Protein AF-A0A9X6P735-F1 (afdb_monomer)

Structure (mmCIF, N/CA/C/O backbone):
data_AF-A0A9X6P735-F1
#
_entry.id   AF-A0A9X6P735-F1
#
loop_
_atom_site.group_PDB
_atom_site.id
_atom_site.type_symbol
_atom_site.label_atom_id
_atom_site.label_alt_id
_atom_site.label_comp_id
_atom_site.label_asym_id
_atom_site.label_entity_id
_atom_site.label_seq_id
_atom_site.pdbx_PDB_ins_code
_atom_site.Cartn_x
_atom_site.Cartn_y
_atom_site.Cartn_z
_atom_site.occupancy
_atom_site.B_iso_or_equiv
_atom_site.auth_seq_id
_atom_site.auth_comp_id
_atom_site.auth_asym_id
_atom_site.auth_atom_id
_atom_site.pdbx_PDB_model_num
ATOM 1 N N . MET A 1 1 ? 15.971 23.822 -38.002 1.00 45.22 1 MET A N 1
ATOM 2 C CA . MET A 1 1 ? 15.526 23.825 -36.591 1.00 45.22 1 MET A CA 1
ATOM 3 C C . MET A 1 1 ? 15.596 22.393 -36.087 1.00 45.22 1 MET A C 1
ATOM 5 O O . MET A 1 1 ? 14.926 21.537 -36.647 1.00 45.22 1 MET A O 1
ATOM 9 N N . GLY A 1 2 ? 16.522 22.105 -35.170 1.00 52.03 2 GLY A N 1
ATOM 10 C CA . GLY A 1 2 ? 16.861 20.737 -34.770 1.00 52.03 2 GLY A CA 1
ATOM 11 C C . GLY A 1 2 ? 15.735 20.066 -33.986 1.00 52.03 2 GLY A C 1
ATOM 12 O O . GLY A 1 2 ? 15.253 20.615 -33.004 1.00 52.03 2 GLY A O 1
ATOM 13 N N . LEU A 1 3 ? 15.355 18.859 -34.406 1.00 60.69 3 LEU A N 1
ATOM 14 C CA . LEU A 1 3 ? 14.300 18.004 -33.834 1.00 60.69 3 LEU A CA 1
ATOM 15 C C . LEU A 1 3 ? 14.581 17.506 -32.399 1.00 60.69 3 LEU A C 1
ATOM 17 O O . LEU A 1 3 ? 13.851 16.672 -31.867 1.00 60.69 3 LEU A O 1
ATOM 21 N N . PHE A 1 4 ? 15.631 18.008 -31.756 1.00 60.97 4 PHE A N 1
ATOM 22 C CA . PHE A 1 4 ? 16.052 17.618 -30.422 1.00 60.97 4 PHE A CA 1
ATOM 23 C C . PHE A 1 4 ? 16.265 18.892 -29.612 1.00 60.97 4 PHE A C 1
ATOM 25 O O . PHE A 1 4 ? 17.235 19.611 -29.837 1.00 60.97 4 PHE A O 1
ATOM 32 N N . GLY A 1 5 ? 15.333 19.179 -28.697 1.00 61.25 5 GLY A N 1
ATOM 33 C CA . GLY A 1 5 ? 15.476 20.285 -27.750 1.00 61.25 5 GLY A CA 1
ATOM 34 C C . GLY A 1 5 ? 16.771 20.177 -26.941 1.00 61.25 5 GLY A C 1
ATOM 35 O O . GLY A 1 5 ? 17.391 19.104 -26.884 1.00 61.25 5 GLY A O 1
ATOM 36 N N . ASN A 1 6 ? 17.175 21.292 -26.332 1.00 77.94 6 ASN A N 1
ATOM 37 C CA . ASN A 1 6 ? 18.438 21.402 -25.604 1.00 77.94 6 ASN A CA 1
ATOM 38 C C . ASN A 1 6 ? 18.592 20.266 -24.575 1.00 77.94 6 ASN A C 1
ATOM 40 O O . ASN A 1 6 ? 17.613 19.734 -24.045 1.00 77.94 6 ASN A O 1
ATOM 44 N N . ARG A 1 7 ? 19.837 19.854 -24.301 1.00 74.81 7 ARG A N 1
ATOM 45 C CA . ARG A 1 7 ? 20.158 18.715 -23.416 1.00 74.81 7 ARG A CA 1
ATOM 46 C C . ARG A 1 7 ? 19.416 18.784 -22.074 1.00 74.81 7 ARG A C 1
ATOM 48 O O . ARG A 1 7 ? 18.956 17.753 -21.590 1.00 74.81 7 ARG A O 1
ATOM 55 N N . GLU A 1 8 ? 19.263 19.983 -21.525 1.00 78.62 8 GLU A N 1
ATOM 56 C CA . GLU A 1 8 ? 18.533 20.252 -20.282 1.00 78.62 8 GLU A CA 1
ATOM 57 C C . GLU A 1 8 ? 17.031 19.971 -20.411 1.00 78.62 8 GLU A C 1
ATOM 59 O O . GLU A 1 8 ? 16.500 19.175 -19.641 1.00 78.62 8 GLU A O 1
ATOM 64 N N . GLU A 1 9 ? 16.370 20.466 -21.461 1.00 78.50 9 GLU A N 1
ATOM 65 C CA . GLU A 1 9 ? 14.951 20.177 -21.731 1.00 78.50 9 GLU A CA 1
ATOM 66 C C . GLU A 1 9 ? 14.679 18.680 -21.942 1.00 78.50 9 GLU A C 1
ATOM 68 O O . GLU A 1 9 ? 13.572 18.188 -21.715 1.00 78.50 9 GLU A O 1
ATOM 73 N N . ARG A 1 10 ? 15.655 17.919 -22.453 1.00 77.12 10 ARG A N 1
ATOM 74 C CA . ARG A 1 10 ? 15.535 16.453 -22.568 1.00 77.12 10 ARG A CA 1
ATOM 75 C C . ARG A 1 10 ? 15.620 15.775 -21.204 1.00 77.12 10 ARG A C 1
ATOM 77 O O . ARG A 1 10 ? 14.880 14.824 -20.961 1.00 77.12 10 ARG A O 1
ATOM 84 N N . ILE A 1 11 ? 16.514 16.238 -20.333 1.00 78.12 11 ILE A N 1
ATOM 85 C CA . ILE A 1 11 ? 16.663 15.711 -18.970 1.00 78.12 11 ILE A CA 1
ATOM 86 C C . ILE A 1 11 ? 15.401 16.003 -18.158 1.00 78.12 11 ILE A C 1
ATOM 88 O O . ILE A 1 11 ? 14.880 15.103 -17.501 1.00 78.12 11 ILE A O 1
ATOM 92 N N . GLU A 1 12 ? 14.881 17.224 -18.248 1.00 81.94 12 GLU A N 1
ATOM 93 C CA . GLU A 1 12 ? 13.682 17.652 -17.534 1.00 81.94 12 GLU A CA 1
ATOM 94 C C . GLU A 1 12 ? 12.439 16.881 -17.990 1.00 81.94 12 GLU A C 1
ATOM 96 O O . GLU A 1 12 ? 11.796 16.222 -17.172 1.00 81.94 12 GLU A O 1
ATOM 101 N N . ARG A 1 13 ? 12.201 16.790 -19.308 1.00 78.69 13 ARG A N 1
ATOM 102 C CA . ARG A 1 13 ? 11.112 15.965 -19.865 1.00 78.69 13 ARG A CA 1
ATOM 103 C C . ARG A 1 13 ? 11.202 14.501 -19.455 1.00 78.69 13 ARG A C 1
ATOM 105 O O . ARG A 1 13 ? 10.180 13.855 -19.233 1.00 78.69 13 ARG A O 1
ATOM 112 N N . ASN A 1 14 ? 12.408 13.942 -19.381 1.00 79.62 14 ASN A N 1
ATOM 113 C CA . ASN A 1 14 ? 12.573 12.563 -18.938 1.00 79.62 14 ASN A CA 1
ATOM 114 C C . ASN A 1 14 ? 12.226 12.417 -17.454 1.00 79.62 14 ASN A C 1
ATOM 116 O O . ASN A 1 14 ? 11.494 11.495 -17.109 1.00 79.62 14 ASN A O 1
ATOM 120 N N . ARG A 1 15 ? 12.682 13.331 -16.587 1.00 80.31 15 ARG A N 1
ATOM 121 C CA . ARG A 1 15 ? 12.334 13.327 -15.155 1.00 80.31 15 ARG A CA 1
ATOM 122 C C . ARG A 1 15 ? 10.826 13.420 -14.937 1.00 80.31 15 ARG A C 1
ATOM 124 O O . ARG A 1 15 ? 10.291 12.649 -14.146 1.00 80.31 15 ARG A O 1
ATOM 131 N N . GLU A 1 16 ? 10.140 14.303 -15.657 1.00 82.06 16 GLU A N 1
ATOM 132 C CA . GLU A 1 16 ? 8.677 14.411 -15.595 1.00 82.06 16 GLU A CA 1
ATOM 133 C C . GLU A 1 16 ? 7.990 13.121 -16.041 1.00 82.06 16 GLU A C 1
ATOM 135 O O . GLU A 1 16 ? 7.125 12.604 -15.336 1.00 82.06 16 GLU A O 1
ATOM 140 N N . LYS A 1 17 ? 8.423 12.534 -17.163 1.00 83.12 17 LYS A N 1
ATOM 141 C CA . LYS A 1 17 ? 7.894 11.246 -17.636 1.00 83.12 17 LYS A CA 1
ATOM 142 C C . LYS A 1 17 ? 8.094 10.125 -16.621 1.00 83.12 17 LYS A C 1
ATOM 144 O O . LYS A 1 17 ? 7.189 9.312 -16.443 1.00 83.12 17 LYS A O 1
ATOM 149 N N . TYR A 1 18 ? 9.253 10.070 -15.962 1.00 80.62 18 TYR A N 1
ATOM 150 C CA . TYR A 1 18 ? 9.513 9.087 -14.911 1.00 80.62 18 TYR A CA 1
ATOM 151 C C . TYR A 1 18 ? 8.566 9.279 -13.725 1.00 80.62 18 TYR A C 1
ATOM 153 O O . TYR A 1 1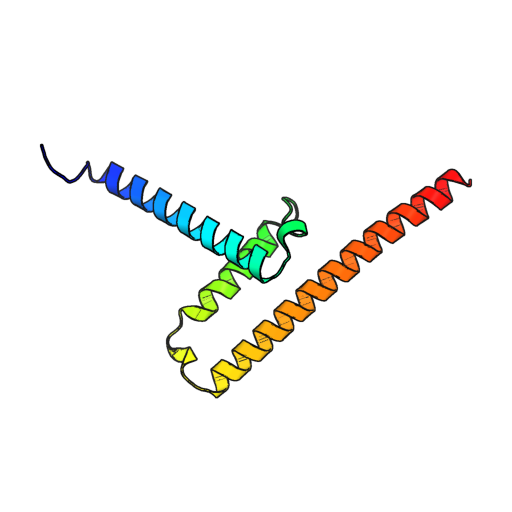8 ? 7.907 8.315 -13.344 1.00 80.62 18 TYR A O 1
ATOM 161 N N . LYS A 1 19 ? 8.412 10.512 -13.226 1.00 82.62 19 LYS A N 1
ATOM 162 C CA . LYS A 1 19 ? 7.486 10.828 -12.125 1.00 82.62 19 LYS A CA 1
ATOM 163 C C . LYS A 1 19 ? 6.039 10.462 -12.458 1.00 82.62 19 LYS A C 1
ATOM 165 O O . LYS A 1 19 ? 5.365 9.829 -11.654 1.00 82.62 19 LYS A O 1
ATOM 170 N N . ILE A 1 20 ? 5.570 10.802 -13.660 1.00 85.62 20 ILE A N 1
ATOM 171 C CA . ILE A 1 20 ? 4.210 10.463 -14.110 1.00 85.62 20 ILE A CA 1
ATOM 172 C C . ILE A 1 20 ? 4.022 8.944 -14.144 1.00 85.62 20 ILE A C 1
ATOM 174 O O . ILE A 1 20 ? 3.013 8.427 -13.668 1.00 85.62 20 ILE A O 1
ATOM 178 N N . LYS A 1 21 ? 4.999 8.214 -14.687 1.00 83.94 21 LYS A N 1
ATOM 179 C CA . LYS A 1 21 ? 4.932 6.754 -14.793 1.00 83.94 21 LYS A CA 1
ATOM 180 C C . LYS A 1 21 ? 4.953 6.077 -13.421 1.00 83.94 21 LYS A C 1
ATOM 182 O O . LYS A 1 21 ? 4.257 5.086 -13.220 1.00 83.94 21 LYS A O 1
ATOM 187 N N . GLU A 1 22 ? 5.736 6.603 -12.489 1.00 81.00 22 GLU A N 1
ATOM 188 C CA . GLU A 1 22 ? 5.787 6.140 -11.102 1.00 81.00 22 GLU A CA 1
ATOM 189 C C . GLU A 1 22 ? 4.446 6.370 -10.392 1.00 81.00 22 GLU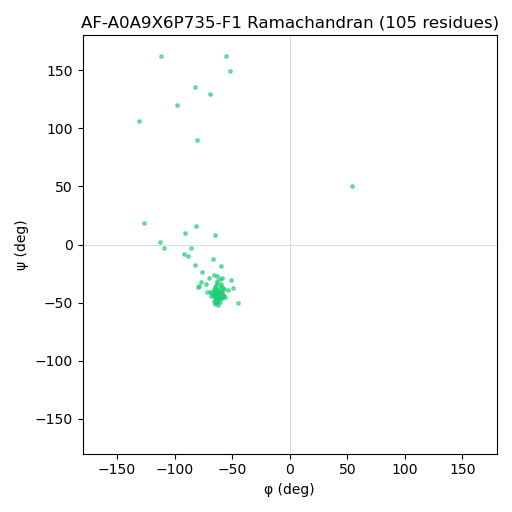 A C 1
ATOM 191 O O . GLU A 1 22 ? 3.877 5.435 -9.826 1.00 81.00 22 GLU A O 1
ATOM 196 N N . GLN A 1 23 ? 3.869 7.566 -10.542 1.00 82.94 23 GLN A N 1
ATOM 197 C CA . GLN A 1 23 ? 2.548 7.893 -10.005 1.00 82.94 23 GLN A CA 1
ATOM 198 C C . GLN A 1 23 ? 1.454 6.979 -10.577 1.00 82.94 23 GLN A C 1
ATOM 200 O O . GLN A 1 23 ? 0.610 6.478 -9.840 1.00 82.94 23 GLN A O 1
ATOM 205 N N . GLN A 1 24 ? 1.481 6.705 -11.884 1.00 85.31 24 GLN A N 1
ATOM 206 C CA . GLN A 1 24 ? 0.533 5.789 -12.527 1.00 85.31 24 GLN A CA 1
ATOM 207 C C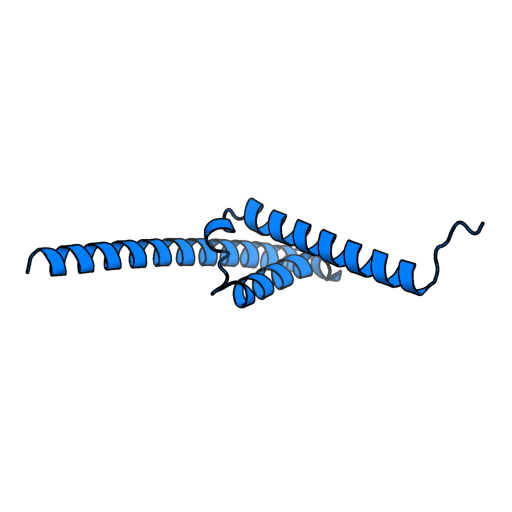 . GLN A 1 24 ? 0.641 4.366 -11.975 1.00 85.31 24 GLN A C 1
ATOM 209 O O . GLN A 1 24 ? -0.376 3.726 -11.714 1.00 85.31 24 GLN A O 1
ATOM 214 N N . ARG A 1 25 ? 1.865 3.864 -11.777 1.00 82.31 25 ARG A N 1
ATOM 215 C CA . ARG A 1 25 ? 2.087 2.536 -11.192 1.00 82.31 25 ARG A CA 1
ATOM 216 C C . ARG A 1 25 ? 1.587 2.460 -9.753 1.00 82.31 25 ARG A C 1
ATOM 218 O O . ARG A 1 25 ? 0.976 1.463 -9.378 1.00 82.31 25 ARG A O 1
ATOM 225 N N . ARG A 1 26 ? 1.804 3.521 -8.978 1.00 83.75 26 ARG A N 1
ATOM 226 C CA . ARG A 1 26 ? 1.311 3.648 -7.605 1.00 83.75 26 ARG A CA 1
ATOM 227 C C . ARG A 1 26 ? -0.212 3.628 -7.550 1.00 83.75 26 ARG A C 1
ATOM 229 O O . ARG A 1 26 ? -0.777 2.791 -6.855 1.00 83.75 26 ARG A O 1
ATOM 236 N N . ASN A 1 27 ? -0.868 4.475 -8.342 1.00 86.19 27 ASN A N 1
ATOM 237 C CA . ASN A 1 27 ? -2.328 4.530 -8.414 1.00 86.19 27 ASN A CA 1
ATOM 238 C C . ASN A 1 27 ? -2.916 3.172 -8.815 1.00 86.19 27 ASN A C 1
ATOM 240 O O . ASN A 1 27 ? -3.843 2.690 -8.170 1.00 86.19 27 ASN A O 1
ATOM 244 N N . LYS A 1 28 ? -2.311 2.514 -9.812 1.00 86.00 28 LYS A N 1
ATOM 245 C CA . LYS A 1 28 ? -2.701 1.168 -10.236 1.00 86.00 28 LYS A CA 1
ATOM 246 C C . LYS A 1 28 ? -2.598 0.151 -9.093 1.00 86.00 28 LYS A C 1
ATOM 248 O O . LYS A 1 28 ? -3.529 -0.618 -8.883 1.00 86.00 28 LYS A O 1
ATOM 253 N N . TYR A 1 29 ? -1.505 0.165 -8.331 1.00 82.69 29 TYR A N 1
ATOM 254 C CA . TYR A 1 29 ? -1.342 -0.733 -7.186 1.00 82.69 29 TYR A CA 1
ATOM 255 C C . TYR A 1 29 ? -2.402 -0.489 -6.100 1.00 82.69 29 TYR A C 1
ATOM 257 O O . TYR A 1 29 ? -2.966 -1.446 -5.564 1.00 82.69 29 TYR A O 1
ATOM 265 N N . LEU A 1 30 ? -2.693 0.777 -5.780 1.00 83.75 30 LEU A N 1
ATOM 266 C CA . LEU A 1 30 ? -3.724 1.124 -4.798 1.00 83.75 30 LEU A CA 1
ATOM 267 C C . LEU A 1 30 ? -5.117 0.656 -5.257 1.00 83.75 30 LEU A C 1
ATOM 269 O O . LEU A 1 30 ? -5.879 0.132 -4.444 1.00 83.75 30 LEU A O 1
ATOM 273 N N . GLU A 1 31 ? -5.422 0.787 -6.553 1.00 84.25 31 GLU A N 1
ATOM 274 C CA . GLU A 1 31 ? -6.662 0.307 -7.179 1.00 84.25 31 GLU A CA 1
ATOM 275 C C . GLU A 1 31 ? -6.812 -1.211 -7.149 1.00 84.25 31 GLU A C 1
ATOM 277 O O . GLU A 1 31 ? -7.835 -1.716 -6.680 1.00 84.25 31 GLU A O 1
ATOM 282 N N . GLU A 1 32 ? -5.795 -1.947 -7.594 1.00 82.31 32 GLU A N 1
ATOM 283 C CA . GLU A 1 32 ? -5.819 -3.414 -7.635 1.00 82.31 32 GLU A CA 1
ATOM 284 C C . GLU A 1 32 ? -6.014 -4.023 -6.238 1.00 82.31 32 GLU A C 1
ATOM 286 O O . GLU A 1 32 ? -6.709 -5.031 -6.081 1.00 82.31 32 GLU A O 1
ATOM 291 N N . ASN A 1 33 ? -5.460 -3.375 -5.209 1.00 76.19 33 ASN A N 1
ATOM 292 C CA . ASN A 1 33 ? -5.559 -3.819 -3.819 1.00 76.19 33 ASN A CA 1
ATOM 293 C C . ASN A 1 33 ? -6.756 -3.222 -3.057 1.00 76.19 33 ASN A C 1
ATOM 295 O O . ASN A 1 33 ? -7.071 -3.676 -1.949 1.00 76.19 33 ASN A O 1
ATOM 299 N N . LYS A 1 34 ? -7.474 -2.259 -3.650 1.00 79.56 34 LYS A N 1
ATOM 300 C CA . LYS A 1 34 ? -8.606 -1.545 -3.036 1.00 79.56 34 LYS A CA 1
ATOM 301 C C . LYS A 1 34 ? -8.228 -0.920 -1.687 1.00 79.56 34 LYS A C 1
ATOM 303 O O . LYS A 1 34 ? -8.891 -1.216 -0.691 1.00 79.56 34 LYS A O 1
ATOM 308 N N . ILE A 1 35 ? -7.127 -0.169 -1.650 1.00 77.69 35 ILE A N 1
ATOM 309 C CA . ILE A 1 35 ? -6.559 0.456 -0.437 1.00 77.69 35 ILE A CA 1
ATOM 310 C C . ILE A 1 35 ? -6.339 1.971 -0.590 1.00 77.69 35 ILE A C 1
ATOM 312 O O . ILE A 1 35 ? -5.551 2.555 0.147 1.00 77.69 35 ILE A O 1
ATOM 316 N N . GLN A 1 36 ? -6.985 2.627 -1.560 1.00 84.00 36 GLN A N 1
ATOM 317 C CA . GLN A 1 36 ? -6.859 4.079 -1.759 1.00 84.00 36 GLN A CA 1
ATOM 318 C C . GLN A 1 36 ? -7.298 4.872 -0.527 1.00 84.00 36 GLN A C 1
ATOM 320 O O . GLN A 1 36 ? -6.709 5.899 -0.221 1.00 84.00 36 GLN A O 1
ATOM 325 N N . ASP A 1 37 ? -8.321 4.381 0.169 1.00 79.50 37 ASP A N 1
ATOM 326 C CA . ASP A 1 37 ? -8.857 4.949 1.405 1.00 79.50 37 ASP A CA 1
ATOM 327 C C . ASP A 1 37 ? -7.845 4.927 2.552 1.00 79.50 37 ASP A C 1
ATOM 329 O O . ASP A 1 37 ? -7.896 5.780 3.434 1.00 79.50 37 ASP A O 1
ATOM 333 N N . LEU A 1 38 ? -6.915 3.972 2.519 1.00 75.00 38 LEU A N 1
ATOM 334 C CA . LEU A 1 38 ? -5.824 3.892 3.476 1.00 75.00 38 LEU A CA 1
ATOM 335 C C . LEU A 1 38 ? -4.666 4.817 3.116 1.00 75.00 38 LEU A C 1
ATOM 337 O O . LEU A 1 38 ? -3.858 5.065 3.992 1.00 75.00 38 LEU A O 1
ATOM 341 N N . TYR A 1 39 ? -4.548 5.318 1.886 1.00 82.69 39 TYR A N 1
ATOM 342 C CA . TYR A 1 39 ? -3.433 6.183 1.497 1.00 82.69 39 TYR A CA 1
ATOM 343 C C . TYR A 1 39 ? -3.670 7.621 1.966 1.00 82.69 39 TYR A C 1
ATOM 345 O O . TYR A 1 39 ? -4.259 8.433 1.253 1.00 82.69 39 TYR A O 1
ATOM 353 N N . THR A 1 40 ? -3.209 7.928 3.178 1.00 82.38 40 THR A N 1
ATOM 354 C CA . THR A 1 40 ? -3.318 9.248 3.809 1.00 82.38 40 THR A CA 1
ATOM 355 C C . THR A 1 40 ? -1.946 9.902 3.935 1.00 82.38 40 THR A C 1
ATOM 357 O O . THR A 1 40 ? -0.914 9.236 3.867 1.00 82.38 40 THR A O 1
ATOM 360 N N . ASP A 1 41 ? -1.900 11.219 4.151 1.00 80.75 41 ASP A N 1
ATOM 361 C CA . ASP A 1 41 ? -0.625 11.929 4.339 1.00 80.75 41 ASP A CA 1
ATOM 362 C C . ASP A 1 41 ? 0.187 11.386 5.531 1.00 80.75 41 ASP A C 1
ATOM 364 O O . ASP A 1 41 ? 1.417 11.395 5.503 1.00 80.75 41 ASP A O 1
ATOM 368 N N . GLU A 1 42 ? -0.492 10.848 6.545 1.00 74.06 42 GLU A N 1
ATOM 369 C CA . GLU A 1 42 ? 0.100 10.323 7.780 1.00 74.06 42 GLU A CA 1
ATOM 370 C C . GLU A 1 42 ? 0.834 8.992 7.576 1.00 74.06 42 GLU A C 1
ATOM 372 O O . GLU A 1 42 ? 1.854 8.740 8.218 1.00 74.06 42 GLU A O 1
ATOM 377 N N . ASN A 1 43 ? 0.351 8.136 6.673 1.00 73.19 43 ASN A N 1
ATOM 378 C CA . ASN A 1 43 ? 0.946 6.821 6.414 1.00 73.19 43 ASN A CA 1
ATOM 379 C C . ASN A 1 43 ? 1.582 6.695 5.022 1.00 73.19 43 ASN A C 1
ATOM 381 O O . ASN A 1 43 ? 2.157 5.652 4.693 1.00 73.19 43 ASN A O 1
ATOM 385 N N . LYS A 1 44 ? 1.559 7.781 4.246 1.00 79.25 44 LYS A N 1
ATOM 386 C CA . LYS A 1 44 ? 2.118 7.904 2.901 1.0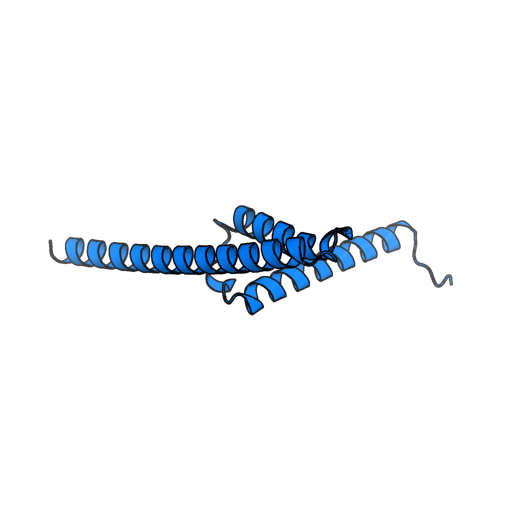0 79.25 44 LYS A CA 1
ATOM 387 C C . LYS A 1 44 ? 3.511 7.305 2.757 1.00 79.25 44 LYS A C 1
ATOM 389 O O . LYS A 1 44 ? 3.733 6.503 1.861 1.00 79.25 44 LYS A O 1
ATOM 394 N N . ILE A 1 45 ? 4.444 7.659 3.644 1.00 74.44 45 ILE A N 1
ATOM 395 C CA . ILE A 1 45 ? 5.849 7.215 3.565 1.00 74.44 45 ILE A CA 1
ATOM 396 C C . ILE A 1 45 ? 5.956 5.693 3.713 1.00 74.44 45 ILE A C 1
ATOM 398 O O . ILE A 1 45 ? 6.666 5.035 2.953 1.00 74.44 45 ILE A O 1
ATOM 402 N N . ALA A 1 46 ? 5.239 5.127 4.685 1.00 69.88 46 ALA A N 1
ATOM 403 C CA . ALA A 1 46 ? 5.241 3.689 4.920 1.00 69.88 46 ALA A CA 1
ATOM 404 C C . ALA A 1 46 ? 4.572 2.935 3.761 1.00 69.88 46 ALA A C 1
ATOM 406 O O . ALA A 1 46 ? 5.076 1.902 3.321 1.00 69.88 46 ALA A O 1
ATOM 407 N N . MET A 1 47 ? 3.468 3.470 3.230 1.00 75.12 47 MET A N 1
ATOM 408 C CA . MET A 1 47 ? 2.789 2.888 2.075 1.00 75.12 47 MET A CA 1
ATOM 409 C C . MET A 1 47 ? 3.645 2.955 0.813 1.00 75.12 47 MET A C 1
ATOM 411 O O . MET A 1 47 ? 3.752 1.949 0.118 1.00 75.12 47 MET A O 1
ATOM 415 N N . ASP A 1 48 ? 4.297 4.084 0.545 1.00 78.19 48 ASP A N 1
ATOM 416 C CA . ASP A 1 48 ? 5.189 4.254 -0.602 1.00 78.19 48 ASP A CA 1
ATOM 417 C C . ASP A 1 48 ? 6.296 3.190 -0.600 1.00 78.19 48 ASP A C 1
ATOM 419 O O . ASP A 1 48 ? 6.494 2.513 -1.607 1.00 78.19 48 ASP A O 1
ATOM 423 N N . ALA A 1 49 ? 6.926 2.937 0.552 1.00 74.38 49 ALA A N 1
ATOM 424 C CA . ALA A 1 49 ? 7.947 1.898 0.681 1.00 74.38 49 ALA A CA 1
ATOM 425 C C . ALA A 1 49 ? 7.417 0.491 0.343 1.00 74.38 49 ALA A C 1
ATOM 427 O O . ALA A 1 49 ? 8.095 -0.281 -0.338 1.00 74.38 49 ALA A O 1
ATOM 428 N N . ILE A 1 50 ? 6.203 0.148 0.788 1.00 72.38 50 ILE A N 1
ATOM 429 C CA . ILE A 1 50 ? 5.578 -1.150 0.482 1.00 72.38 50 ILE A CA 1
ATOM 430 C C . ILE A 1 50 ? 5.249 -1.252 -1.012 1.00 72.38 50 ILE A C 1
ATOM 432 O O . ILE A 1 50 ? 5.495 -2.288 -1.632 1.00 72.38 50 ILE A O 1
ATOM 436 N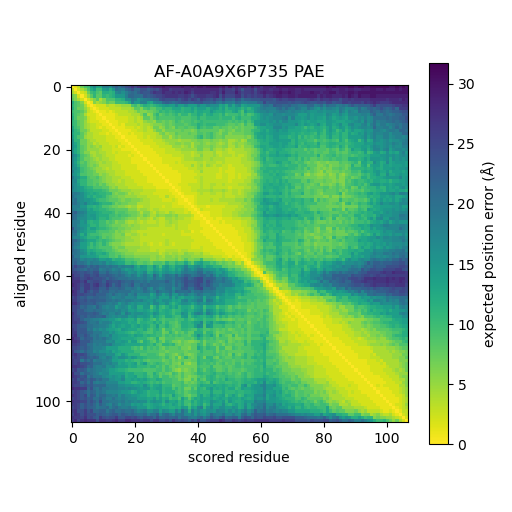 N . ILE A 1 51 ? 4.711 -0.183 -1.601 1.00 77.50 51 ILE A N 1
ATOM 437 C CA . ILE A 1 51 ? 4.351 -0.135 -3.021 1.00 77.50 51 ILE A CA 1
ATOM 438 C C . ILE A 1 51 ? 5.603 -0.293 -3.889 1.00 77.50 51 ILE A C 1
ATOM 440 O O . ILE A 1 51 ? 5.605 -1.100 -4.820 1.00 77.50 51 ILE A O 1
ATOM 444 N N . ASP A 1 52 ? 6.679 0.418 -3.558 1.00 75.75 52 ASP A N 1
ATOM 445 C CA . ASP A 1 52 ? 7.948 0.355 -4.282 1.00 75.75 52 ASP A CA 1
ATOM 446 C C . ASP A 1 52 ? 8.580 -1.036 -4.180 1.00 75.75 52 ASP A C 1
ATOM 448 O O . ASP A 1 52 ? 8.968 -1.622 -5.198 1.00 75.75 52 ASP A O 1
ATOM 452 N N . MET A 1 53 ? 8.605 -1.619 -2.974 1.00 71.00 53 MET A N 1
ATOM 453 C CA . MET A 1 53 ? 9.061 -2.996 -2.771 1.00 71.00 53 MET A CA 1
ATOM 454 C C . MET A 1 53 ? 8.233 -3.979 -3.594 1.00 71.00 53 MET A C 1
ATOM 456 O O . MET A 1 53 ? 8.811 -4.817 -4.285 1.00 71.00 53 MET A O 1
ATOM 460 N N . SER A 1 54 ? 6.901 -3.854 -3.584 1.00 72.12 54 SER A N 1
ATOM 461 C CA . SER A 1 54 ? 6.011 -4.723 -4.356 1.00 72.12 54 SER A CA 1
ATOM 462 C C . SER A 1 54 ? 6.215 -4.592 -5.866 1.00 72.12 54 SER A C 1
ATOM 464 O O . SER A 1 54 ? 6.054 -5.576 -6.587 1.00 72.12 54 SER A O 1
ATOM 466 N N . GLN A 1 55 ? 6.557 -3.409 -6.373 1.00 71.44 55 GLN A N 1
ATOM 467 C CA . GLN A 1 55 ? 6.818 -3.205 -7.799 1.00 71.44 55 GLN A CA 1
ATOM 468 C C . GLN A 1 55 ? 8.195 -3.731 -8.224 1.00 71.44 55 GLN A C 1
ATOM 470 O O . GLN A 1 55 ? 8.346 -4.216 -9.350 1.00 71.44 55 GLN A O 1
ATOM 475 N N . ALA A 1 56 ? 9.190 -3.685 -7.334 1.00 66.94 56 ALA A N 1
ATOM 476 C CA . ALA A 1 56 ? 10.529 -4.217 -7.586 1.00 66.94 56 ALA A CA 1
ATOM 477 C C . ALA A 1 56 ? 10.540 -5.750 -7.743 1.00 66.94 56 ALA A C 1
ATOM 479 O O . ALA A 1 56 ? 11.364 -6.294 -8.486 1.00 66.94 56 ALA A O 1
ATOM 480 N N . LYS A 1 57 ? 9.561 -6.441 -7.140 1.00 62.72 57 LYS A N 1
ATOM 481 C CA . LYS A 1 57 ? 9.344 -7.896 -7.242 1.00 62.72 57 LYS A CA 1
ATOM 482 C C . LYS A 1 57 ? 9.311 -8.430 -8.676 1.00 62.72 57 LYS A C 1
ATOM 484 O O . LYS A 1 57 ? 9.727 -9.553 -8.916 1.00 62.72 57 LYS A O 1
ATOM 489 N N . GLY A 1 58 ? 8.858 -7.638 -9.650 1.00 55.47 58 GLY A N 1
ATOM 490 C CA . GLY A 1 58 ? 8.781 -8.053 -11.058 1.00 55.47 58 GLY A CA 1
ATOM 491 C C . GLY A 1 58 ? 10.068 -7.864 -11.874 1.00 55.47 58 GLY A C 1
ATOM 492 O O . GLY A 1 58 ? 10.081 -8.198 -13.055 1.00 55.47 58 GLY A O 1
ATOM 493 N N . THR A 1 59 ? 11.127 -7.287 -11.294 1.00 58.00 59 THR A N 1
ATOM 494 C CA . THR A 1 59 ? 12.310 -6.822 -12.051 1.00 58.00 59 THR A CA 1
ATOM 495 C C . THR A 1 59 ? 13.584 -7.642 -11.857 1.00 58.00 59 THR A C 1
ATOM 497 O O . THR A 1 59 ? 14.569 -7.370 -12.542 1.00 58.00 59 THR A O 1
ATOM 500 N N . ILE A 1 60 ? 13.591 -8.664 -10.992 1.00 56.38 60 ILE A N 1
ATOM 501 C CA . ILE A 1 60 ? 14.795 -9.476 -10.750 1.00 56.38 60 ILE A CA 1
ATOM 502 C C . ILE A 1 60 ? 14.720 -10.775 -11.583 1.00 56.38 60 ILE A C 1
ATOM 504 O O . ILE A 1 60 ? 13.805 -11.576 -11.391 1.00 56.38 60 ILE A O 1
ATOM 508 N N . PRO A 1 61 ? 15.685 -11.035 -12.490 1.00 51.62 61 PRO A N 1
ATOM 509 C CA . PRO A 1 61 ? 15.676 -12.193 -13.401 1.00 51.62 61 PRO A CA 1
ATOM 510 C C . PRO A 1 61 ? 15.651 -13.570 -12.720 1.00 51.62 61 PRO A C 1
ATOM 512 O O . PRO A 1 61 ? 15.289 -14.566 -13.338 1.00 51.62 61 PRO A O 1
ATOM 515 N N . GLN A 1 62 ? 16.019 -13.635 -11.439 1.00 52.88 62 GLN A N 1
ATOM 516 C CA . GLN A 1 62 ? 16.063 -14.864 -10.644 1.00 52.88 62 GLN A CA 1
ATOM 517 C C . GLN A 1 62 ? 14.659 -15.462 -10.396 1.00 52.88 62 GLN A C 1
ATOM 519 O O . GLN A 1 62 ? 14.546 -16.622 -10.017 1.00 52.88 62 GLN A O 1
ATOM 524 N N . PHE A 1 63 ? 13.580 -14.722 -10.680 1.00 5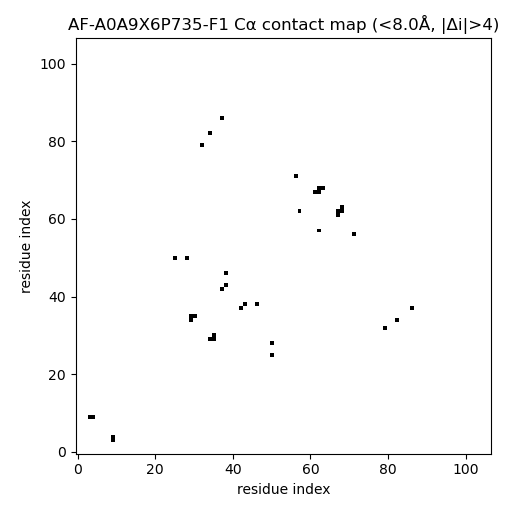1.44 63 PHE A N 1
ATOM 525 C CA . PHE A 1 63 ? 12.181 -15.118 -10.444 1.00 51.44 63 PHE A CA 1
ATOM 526 C C . PHE A 1 63 ? 11.542 -16.032 -11.495 1.00 51.44 63 PHE A C 1
ATOM 528 O O . PHE A 1 63 ? 10.326 -16.215 -11.504 1.00 51.44 63 PHE A O 1
ATOM 535 N N . GLN A 1 64 ? 12.342 -16.661 -12.356 1.00 54.25 64 GLN A N 1
ATOM 536 C CA . GLN A 1 64 ? 11.843 -17.658 -13.310 1.00 54.25 64 GLN A CA 1
ATOM 537 C C . GLN A 1 64 ? 11.817 -19.094 -12.755 1.00 54.25 64 GLN A C 1
ATOM 539 O O . GLN A 1 64 ? 11.207 -19.959 -13.379 1.00 54.25 64 GLN A O 1
ATOM 544 N N . ASN A 1 65 ? 12.411 -19.343 -11.581 1.00 66.81 65 ASN A N 1
ATOM 545 C CA . ASN A 1 65 ? 12.401 -20.650 -10.915 1.00 66.81 65 ASN A CA 1
ATOM 546 C C . ASN A 1 65 ? 11.095 -20.861 -10.116 1.00 66.81 65 ASN A C 1
ATOM 548 O O . ASN A 1 65 ? 10.656 -19.964 -9.391 1.00 66.81 65 ASN A O 1
ATOM 552 N N . ASP A 1 66 ? 10.477 -22.039 -10.221 1.00 61.53 66 ASP A N 1
ATOM 553 C CA . ASP A 1 66 ? 9.149 -22.335 -9.659 1.00 61.53 66 ASP A CA 1
ATOM 554 C C . ASP A 1 66 ? 9.094 -22.253 -8.123 1.00 61.53 66 ASP A C 1
ATOM 556 O O . ASP A 1 66 ? 8.090 -21.810 -7.556 1.00 61.53 66 ASP A O 1
ATOM 560 N N . GLY A 1 67 ? 10.195 -22.572 -7.435 1.00 63.31 67 GLY A N 1
ATOM 561 C CA . GLY A 1 67 ? 10.292 -22.390 -5.981 1.00 63.31 67 GLY A CA 1
ATOM 562 C C . GLY A 1 67 ? 10.211 -20.919 -5.568 1.00 63.31 67 GLY A C 1
ATOM 563 O O . GLY 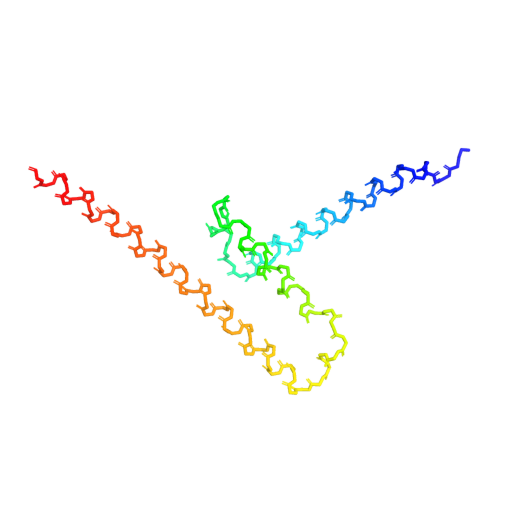A 1 67 ? 9.584 -20.578 -4.567 1.00 63.31 67 GLY A O 1
ATOM 564 N N . ILE A 1 68 ? 10.765 -20.020 -6.385 1.00 62.03 68 ILE A N 1
ATOM 565 C CA . ILE A 1 68 ? 10.710 -18.592 -6.091 1.00 62.03 68 ILE A CA 1
ATOM 566 C C . ILE A 1 68 ? 9.341 -18.022 -6.475 1.00 62.03 68 ILE A C 1
ATOM 568 O O . ILE A 1 68 ? 8.787 -17.249 -5.704 1.00 62.03 68 ILE A O 1
ATOM 572 N N . LYS A 1 69 ? 8.706 -18.475 -7.566 1.00 60.28 69 LYS A N 1
ATOM 573 C CA . LYS A 1 69 ? 7.298 -18.120 -7.854 1.00 60.28 69 LYS A CA 1
ATOM 574 C C . LYS A 1 69 ? 6.366 -18.437 -6.680 1.00 60.28 69 LYS A C 1
ATOM 576 O O . LYS A 1 69 ? 5.485 -17.638 -6.378 1.00 60.28 69 LYS A O 1
ATOM 581 N N . THR A 1 70 ? 6.591 -19.567 -6.009 1.00 64.50 70 THR A N 1
ATOM 582 C CA . THR A 1 70 ? 5.820 -19.979 -4.826 1.00 64.50 70 THR A CA 1
ATOM 583 C C . THR A 1 70 ? 6.034 -19.016 -3.656 1.00 64.50 70 THR A C 1
ATOM 585 O O . THR A 1 70 ? 5.060 -18.484 -3.134 1.00 64.50 70 THR A O 1
ATOM 588 N N . LEU A 1 71 ? 7.288 -18.682 -3.326 1.00 65.75 71 LEU A N 1
ATOM 589 C CA . LEU 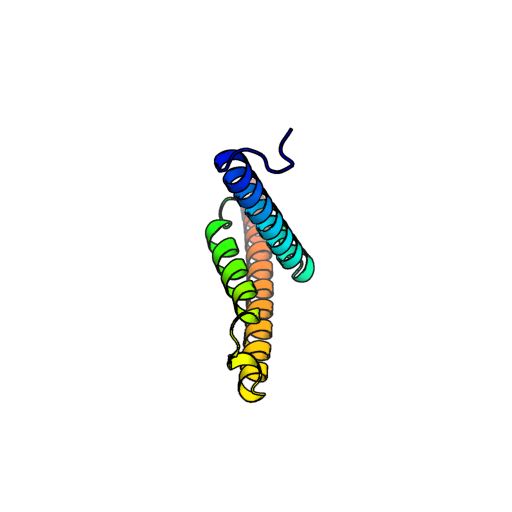A 1 71 ? 7.608 -17.681 -2.295 1.00 65.75 71 LEU A CA 1
ATOM 590 C C . LEU A 1 71 ? 6.987 -16.306 -2.596 1.00 65.75 71 LEU A C 1
ATOM 592 O O . LEU A 1 71 ? 6.510 -15.623 -1.693 1.00 65.75 71 LEU A O 1
ATOM 596 N N . TYR A 1 72 ? 6.945 -15.900 -3.866 1.00 64.25 72 TYR A N 1
ATOM 597 C CA . TYR A 1 72 ? 6.294 -14.653 -4.275 1.00 64.25 72 TYR A CA 1
ATOM 598 C C . TYR A 1 72 ? 4.777 -14.704 -4.136 1.00 64.25 72 TYR A C 1
ATOM 600 O O . TYR A 1 72 ? 4.175 -13.727 -3.690 1.00 64.25 72 TYR A O 1
ATOM 608 N N . ALA A 1 73 ? 4.156 -15.827 -4.494 1.00 61.84 73 ALA A N 1
ATOM 609 C CA . ALA A 1 73 ? 2.728 -16.031 -4.293 1.00 61.84 73 ALA A CA 1
ATOM 610 C C . ALA A 1 73 ? 2.371 -15.989 -2.798 1.00 61.84 73 ALA A C 1
ATOM 612 O O . ALA A 1 73 ? 1.423 -15.305 -2.419 1.00 61.84 73 ALA A O 1
ATOM 613 N N . GLU A 1 74 ? 3.167 -16.633 -1.942 1.00 67.75 74 GLU A N 1
ATOM 614 C CA . GLU A 1 74 ? 3.021 -16.565 -0.484 1.00 67.75 74 GLU A CA 1
ATOM 615 C C . GLU A 1 74 ? 3.193 -15.137 0.037 1.00 67.75 74 GLU A C 1
ATOM 617 O O . GLU A 1 74 ? 2.372 -14.662 0.821 1.00 67.75 74 GLU A O 1
ATOM 622 N N . GLN A 1 75 ? 4.200 -14.406 -0.446 1.00 70.38 75 GLN A N 1
ATOM 623 C CA . GLN A 1 75 ? 4.413 -13.017 -0.054 1.00 70.38 75 GLN A CA 1
ATOM 624 C C . GLN A 1 75 ? 3.243 -12.113 -0.471 1.00 70.38 75 GLN A C 1
ATOM 626 O O . GLN A 1 75 ? 2.846 -11.246 0.301 1.00 70.38 75 GLN A O 1
ATOM 631 N N . LEU A 1 76 ? 2.654 -12.327 -1.653 1.00 67.25 76 LEU A N 1
ATOM 632 C CA . LEU A 1 76 ? 1.451 -11.612 -2.098 1.00 67.25 76 LEU A CA 1
ATOM 633 C C . LEU A 1 76 ? 0.235 -11.939 -1.220 1.00 67.25 76 LEU A C 1
ATOM 635 O O . LEU A 1 76 ? -0.561 -11.054 -0.903 1.00 67.25 76 LEU A O 1
ATOM 639 N N . VAL A 1 77 ? 0.084 -13.201 -0.806 1.00 67.31 77 VAL A N 1
ATOM 640 C CA . VAL A 1 77 ? -0.973 -13.614 0.129 1.00 67.31 77 VAL A CA 1
ATOM 641 C C . VAL A 1 77 ? -0.781 -12.943 1.490 1.00 67.31 77 VAL A C 1
ATOM 643 O O . VAL A 1 77 ? -1.746 -12.400 2.028 1.00 67.31 77 VAL A O 1
ATOM 646 N N . LEU A 1 78 ? 0.447 -12.913 2.014 1.00 74.44 78 LEU A N 1
ATOM 647 C CA . LEU A 1 78 ? 0.783 -12.241 3.273 1.00 74.44 78 LEU A CA 1
ATOM 648 C C . LEU A 1 78 ? 0.538 -10.732 3.197 1.00 74.44 78 LEU A C 1
ATOM 650 O O . LEU A 1 78 ? -0.081 -10.166 4.093 1.00 74.44 78 LEU A O 1
ATOM 654 N N . GLU A 1 79 ? 0.943 -10.075 2.110 1.00 71.69 79 GLU A N 1
ATOM 655 C CA . GLU A 1 79 ? 0.658 -8.652 1.891 1.00 71.69 79 GLU A CA 1
ATOM 656 C C . GLU A 1 79 ? -0.845 -8.383 1.892 1.00 71.69 79 GLU A C 1
ATOM 658 O O . GLU A 1 79 ? -1.320 -7.458 2.551 1.00 71.69 79 GLU A O 1
ATOM 663 N N . ARG A 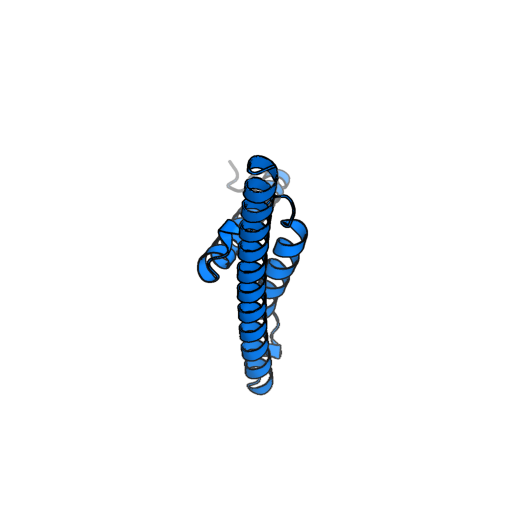1 80 ? -1.621 -9.238 1.224 1.00 67.25 80 ARG A N 1
ATOM 664 C CA . ARG A 1 80 ? -3.079 -9.125 1.201 1.00 67.25 80 ARG A CA 1
ATOM 665 C C . ARG A 1 80 ? -3.704 -9.339 2.580 1.00 67.25 80 ARG A C 1
ATOM 667 O O . ARG A 1 80 ? -4.645 -8.626 2.930 1.00 67.25 80 ARG A O 1
ATOM 674 N N . GLN A 1 81 ? -3.196 -10.289 3.365 1.00 72.44 81 GLN A N 1
ATOM 675 C CA . GLN A 1 81 ? -3.626 -10.510 4.748 1.00 72.44 81 GLN A CA 1
ATOM 676 C C . GLN A 1 81 ? -3.307 -9.304 5.636 1.00 72.44 81 GLN A C 1
ATOM 678 O O . GLN A 1 81 ? -4.192 -8.838 6.354 1.00 72.44 81 GLN A O 1
ATOM 683 N N . ASN A 1 82 ? -2.105 -8.739 5.515 1.00 77.81 82 ASN A N 1
ATOM 684 C CA . ASN A 1 82 ? -1.698 -7.545 6.255 1.00 77.81 82 ASN A CA 1
ATOM 685 C C . ASN A 1 82 ? -2.615 -6.355 5.942 1.00 77.81 82 ASN A C 1
ATOM 687 O O . ASN A 1 82 ? -3.094 -5.688 6.856 1.00 77.81 82 ASN A O 1
ATOM 691 N N . TRP A 1 83 ? -2.957 -6.126 4.669 1.00 71.88 83 TRP A N 1
ATOM 692 C CA . TRP A 1 83 ? -3.891 -5.055 4.304 1.00 71.88 83 TRP A CA 1
ATOM 693 C C . TRP A 1 83 ? -5.307 -5.268 4.844 1.00 71.88 83 TRP A C 1
ATOM 695 O O . TRP A 1 83 ? -5.977 -4.306 5.225 1.00 71.88 83 TRP A O 1
ATOM 705 N N . MET A 1 84 ? -5.785 -6.515 4.891 1.00 74.75 84 MET A N 1
ATOM 706 C CA . MET A 1 84 ? -7.073 -6.821 5.520 1.00 74.75 84 MET A CA 1
ATOM 707 C C . MET A 1 84 ? -7.048 -6.539 7.023 1.00 74.75 84 MET A C 1
ATOM 709 O O . MET A 1 84 ? -8.000 -5.948 7.530 1.00 74.75 84 MET A O 1
ATOM 713 N N . GLN A 1 85 ? -5.966 -6.900 7.716 1.00 77.38 85 GLN A N 1
ATOM 714 C CA . GLN A 1 85 ? -5.802 -6.612 9.143 1.00 77.38 85 GLN A CA 1
ATOM 715 C C . GLN A 1 85 ? -5.758 -5.109 9.416 1.00 77.38 85 GLN A C 1
ATOM 717 O O . GLN A 1 85 ? -6.457 -4.632 10.305 1.00 77.38 85 GLN A O 1
ATOM 722 N N . ILE A 1 86 ? -5.015 -4.342 8.613 1.00 78.12 86 ILE A N 1
ATOM 723 C CA . ILE A 1 86 ? -4.973 -2.878 8.731 1.00 78.12 86 ILE A CA 1
ATOM 724 C C . ILE A 1 86 ? -6.384 -2.289 8.585 1.00 78.12 86 ILE A C 1
ATOM 726 O O . ILE A 1 86 ? -6.797 -1.486 9.418 1.00 78.12 86 ILE A O 1
ATOM 730 N N . ARG A 1 87 ? -7.172 -2.743 7.597 1.00 74.25 87 ARG A N 1
ATOM 731 C CA . ARG A 1 87 ? -8.572 -2.305 7.442 1.00 74.25 87 ARG A CA 1
ATOM 732 C C . ARG A 1 87 ? -9.461 -2.678 8.621 1.00 74.25 87 ARG A C 1
ATOM 734 O O . ARG A 1 87 ? -10.342 -1.905 8.988 1.00 74.25 87 ARG A O 1
ATOM 741 N N . GLN A 1 88 ? -9.289 -3.874 9.174 1.00 74.69 88 GLN A N 1
ATOM 742 C CA . GLN A 1 88 ? -10.049 -4.295 10.349 1.00 74.69 88 GLN A CA 1
ATOM 743 C C . GLN A 1 88 ? -9.708 -3.420 11.557 1.00 74.69 88 GLN A C 1
ATOM 745 O O . GLN A 1 88 ? -10.620 -2.943 12.227 1.00 74.69 88 GLN A O 1
ATOM 750 N N . ASN A 1 89 ? -8.425 -3.133 11.773 1.00 78.94 89 ASN A N 1
ATOM 751 C CA . ASN A 1 89 ? -7.969 -2.271 12.859 1.00 78.94 89 ASN A CA 1
ATOM 752 C C . ASN A 1 89 ? -8.487 -0.834 12.713 1.00 78.94 89 ASN A C 1
ATOM 754 O O . ASN A 1 89 ? -8.993 -0.285 13.684 1.00 78.94 89 ASN A O 1
ATOM 758 N N . ASP A 1 90 ? -8.446 -0.250 11.512 1.00 76.81 90 ASP A N 1
ATOM 759 C CA . ASP A 1 90 ? -8.978 1.100 11.268 1.00 76.81 90 ASP A CA 1
ATOM 760 C C . ASP A 1 90 ? -10.484 1.199 11.583 1.00 76.81 90 ASP A C 1
ATOM 762 O O . ASP A 1 90 ? -10.946 2.144 12.225 1.00 76.81 90 ASP A O 1
ATOM 766 N N . ARG A 1 91 ? -11.265 0.174 11.215 1.00 81.25 91 ARG A N 1
ATOM 767 C CA . ARG A 1 91 ? -12.693 0.104 11.568 1.00 81.25 91 ARG A CA 1
ATOM 768 C C . ARG A 1 91 ? -12.916 0.004 13.073 1.00 81.25 91 ARG A C 1
ATOM 770 O O . ARG A 1 91 ? -13.811 0.670 13.585 1.00 81.25 91 ARG A O 1
ATOM 777 N N . LEU A 1 92 ? -12.120 -0.808 13.767 1.00 84.44 92 LEU A N 1
ATOM 778 C CA . LEU A 1 92 ? -12.208 -0.952 15.222 1.00 84.44 92 LEU A CA 1
ATOM 779 C C . LEU A 1 92 ? -11.873 0.361 15.937 1.00 84.44 92 LEU A C 1
ATOM 781 O O . LEU A 1 92 ? -12.556 0.715 16.891 1.00 84.44 92 LEU A O 1
ATOM 785 N N . ILE A 1 93 ? -10.870 1.103 15.461 1.00 83.31 93 ILE A N 1
ATOM 786 C CA . ILE A 1 93 ? -10.518 2.422 16.006 1.00 83.31 93 ILE A CA 1
ATOM 787 C C . ILE A 1 93 ? -11.704 3.383 15.871 1.00 83.31 93 ILE A C 1
ATOM 789 O O . ILE A 1 93 ? -12.136 3.951 16.870 1.00 83.31 93 ILE A O 1
ATOM 793 N N . LYS A 1 94 ? -12.305 3.484 14.679 1.00 83.88 94 LYS A N 1
ATOM 794 C CA . LYS A 1 94 ? -13.487 4.335 14.446 1.00 83.88 94 LYS A CA 1
ATOM 795 C C . LYS A 1 94 ? -14.666 3.967 15.347 1.00 83.88 94 LYS A C 1
ATOM 797 O O . LYS A 1 94 ? -15.299 4.846 15.924 1.00 83.88 94 LYS A O 1
ATOM 802 N N . GLN A 1 95 ? -14.939 2.671 15.506 1.00 82.75 95 GLN A N 1
ATOM 803 C CA . GLN A 1 95 ? -15.988 2.195 16.411 1.00 82.75 95 GLN A CA 1
ATOM 804 C C . GLN A 1 95 ? -15.691 2.550 17.872 1.00 82.75 95 GLN A C 1
ATOM 806 O O . GLN A 1 95 ? -16.588 2.973 18.599 1.00 82.75 95 GLN A O 1
ATOM 811 N N . ASN A 1 96 ? -14.437 2.411 18.305 1.00 88.31 96 ASN A N 1
ATOM 812 C CA . ASN A 1 96 ? -14.030 2.791 19.654 1.00 88.31 96 ASN A CA 1
ATOM 813 C C . ASN A 1 96 ? -14.203 4.299 19.892 1.00 88.31 96 ASN A C 1
ATOM 815 O O . ASN A 1 96 ? -14.704 4.685 20.948 1.00 88.31 96 ASN A O 1
ATOM 819 N N . ASP A 1 97 ? -13.858 5.142 18.917 1.00 89.50 97 ASP A N 1
ATOM 820 C CA . ASP A 1 97 ? -14.032 6.596 19.012 1.00 89.50 97 ASP A CA 1
ATOM 821 C C . ASP A 1 97 ? -15.512 6.996 19.137 1.00 89.50 97 ASP A C 1
ATOM 823 O O . ASP A 1 97 ? -15.866 7.834 19.974 1.00 89.50 97 ASP A O 1
ATOM 827 N N . GLU A 1 98 ? -16.400 6.356 18.369 1.00 88.50 98 GLU A N 1
ATOM 828 C CA . GLU A 1 98 ? -17.852 6.550 18.477 1.00 88.50 98 GLU A CA 1
ATOM 829 C C . GLU A 1 98 ? -18.390 6.129 19.852 1.00 88.50 98 GLU A C 1
ATOM 831 O O . GLU A 1 98 ? -19.147 6.876 20.477 1.00 88.50 98 GLU A O 1
ATOM 836 N N . ILE A 1 99 ? -17.961 4.973 20.369 1.00 88.62 99 ILE A N 1
ATOM 837 C CA . ILE A 1 99 ? -18.350 4.497 21.705 1.00 88.62 99 ILE A CA 1
ATOM 838 C C . ILE A 1 99 ? -17.898 5.488 22.782 1.00 88.62 99 ILE A C 1
ATOM 840 O O . ILE A 1 99 ? -18.680 5.844 23.666 1.00 88.62 99 ILE A O 1
ATOM 844 N N . ILE A 1 100 ? -16.654 5.970 22.710 1.00 89.94 100 ILE A N 1
ATOM 845 C CA . ILE A 1 100 ? -16.124 6.951 23.664 1.00 89.94 100 ILE A CA 1
ATOM 846 C C . ILE A 1 100 ? -16.953 8.237 23.631 1.00 89.94 100 ILE A C 1
ATOM 848 O O . ILE A 1 100 ? -17.234 8.806 24.689 1.00 89.94 100 ILE A O 1
ATOM 852 N N . LYS A 1 101 ? -17.359 8.697 22.444 1.00 90.38 101 LYS A N 1
ATOM 853 C CA . LYS A 1 101 ? -18.213 9.877 22.297 1.00 90.38 101 LYS A CA 1
ATOM 854 C C . LYS A 1 101 ? -19.579 9.668 22.959 1.00 90.38 101 LYS A C 1
ATOM 856 O O . LYS A 1 101 ? -19.962 10.477 23.800 1.00 90.38 101 LYS A O 1
ATOM 861 N N . LEU A 1 102 ? -20.250 8.550 22.680 1.00 89.56 102 LEU A N 1
ATOM 862 C CA . LEU A 1 102 ? -21.544 8.210 23.287 1.00 89.56 102 LEU A CA 1
ATOM 863 C C . LEU A 1 102 ? -21.470 8.090 24.817 1.00 89.56 102 LEU A C 1
ATOM 865 O O . LEU A 1 102 ? -22.392 8.504 25.518 1.00 89.56 102 LEU A O 1
ATOM 869 N N . LEU A 1 103 ? -20.376 7.545 25.356 1.00 86.69 103 LEU A N 1
ATOM 870 C CA . LEU A 1 103 ? -20.159 7.446 26.804 1.00 86.69 103 LEU A CA 1
ATOM 871 C C . LEU A 1 103 ? -19.890 8.804 27.465 1.00 86.69 103 LEU A C 1
ATOM 873 O O . LEU A 1 103 ? -20.178 8.967 28.649 1.00 86.69 103 LEU A O 1
ATOM 877 N N . LYS A 1 104 ? -19.314 9.762 26.731 1.00 84.62 104 LYS A N 1
ATOM 878 C CA . LYS A 1 104 ? -19.094 11.134 27.211 1.00 84.62 104 LYS A CA 1
ATOM 879 C C . LYS A 1 104 ? -20.365 11.978 27.155 1.00 84.62 104 LYS A C 1
ATOM 881 O O . LYS A 1 104 ? -20.546 12.802 28.034 1.00 84.62 104 LYS A O 1
ATOM 886 N N . GLU A 1 105 ? -21.215 11.776 26.150 1.00 81.69 105 GLU A N 1
ATOM 887 C CA . GLU A 1 105 ? -22.487 12.501 25.991 1.00 81.69 105 GLU A CA 1
ATOM 888 C C . GLU A 1 105 ? -23.591 11.997 26.941 1.00 81.69 105 GLU A C 1
ATOM 890 O O . GLU A 1 105 ? -24.506 12.745 27.262 1.00 81.69 105 GLU A O 1
ATOM 895 N N . ASN A 1 106 ? -23.498 10.748 27.416 1.00 68.19 106 ASN A N 1
ATOM 896 C CA . ASN A 1 106 ? -24.406 10.173 28.422 1.00 68.19 106 ASN A CA 1
ATOM 897 C C . ASN A 1 106 ? -23.932 10.368 29.880 1.00 68.19 106 ASN A C 1
ATOM 899 O O . ASN A 1 106 ? -24.488 9.746 30.790 1.00 68.19 106 ASN A O 1
ATOM 903 N N . LYS A 1 107 ? -22.898 11.185 30.108 1.00 53.34 107 LYS A N 1
ATOM 904 C CA . LYS A 1 107 ? -22.450 11.631 31.436 1.00 53.34 107 LYS A CA 1
ATOM 905 C C . LYS A 1 107 ? -22.799 13.096 31.642 1.00 53.34 107 LYS A C 1
ATOM 907 O O . LYS A 1 107 ? -23.125 13.429 32.800 1.00 53.34 107 LYS A O 1
#

pLDDT: mean 74.57, std 10.22, range [45.22, 90.38]

Radius of gyration: 21.2 Å; Cα contacts (8 Å, |Δi|>4): 19; chains: 1; bounding box: 45×46×68 Å

Organism: Lactobacillus johnsonii (NCBI:txid33959)

Secondary structure (DSSP, 8-state):
--SS--HHHHHHHHHHHHHHHHHHHHHHHHHHHT-GGG--TTTHHHHHHHHHHHHHTTS-GGGGSHHHHHHHHHHHHHHHHHHHHHHHHHHHHHHHHHHHHHHHHT-

Solvent-accessible surface area (backbone atoms only — not comparable to full-atom values): 6242 Å² total; per-residue (Å²): 133,76,96,64,70,56,74,63,60,49,52,50,54,47,52,50,51,50,53,51,51,52,51,51,52,50,54,48,52,31,60,79,67,70,42,59,90,68,66,39,87,89,46,37,70,66,50,50,54,52,53,53,54,61,59,52,68,80,70,54,82,76,59,78,43,68,73,48,46,49,54,50,52,50,48,53,51,50,53,53,50,51,53,52,49,52,53,52,51,55,51,51,53,55,51,49,54,52,53,52,50,54,59,59,75,76,103

Mean predicted aligned error: 11.2 Å

Sequence (107 aa):
MGLFGNREERIERNREKYKIKEQQRRNKYLEENKIQDLYTDENKIAMDAIIDMSQAKGTIPQFQNDGIKTLYAEQLVLERQNWMQIRQNDRLIKQNDEIIKLLKENK

Foldseek 3Di:
DDPDPDPVVVVVVVVVVVVVVLVVLLVVVCVVLVNPVVCDPVCVVVSSVVSVVLVCLVPDPVCPDPVNVVVNVVVVVVVSVVSVVVVVVVVVVVVVVVVVVVVVVVD